Protein AF-A0A382HY78-F1 (afdb_monomer_lite)

Structure (mmCIF, N/CA/C/O backbone):
data_AF-A0A382HY78-F1
#
_entry.id   AF-A0A382HY78-F1
#
loop_
_atom_site.group_PDB
_atom_site.id
_atom_site.type_symbol
_atom_site.label_atom_id
_atom_site.label_alt_id
_atom_site.label_comp_id
_atom_site.label_asym_id
_atom_site.label_entity_id
_atom_site.label_seq_id
_atom_site.pdbx_PDB_ins_code
_atom_site.Cartn_x
_atom_site.Cartn_y
_atom_site.Cartn_z
_atom_site.occupancy
_atom_site.B_iso_or_equiv
_atom_site.auth_seq_id
_atom_site.auth_comp_id
_atom_site.auth_asym_id
_atom_site.auth_atom_id
_atom_site.pdbx_PDB_model_num
ATOM 1 N N . MET A 1 1 ? 14.706 4.714 1.302 1.00 58.09 1 MET A N 1
ATOM 2 C CA . MET A 1 1 ? 13.504 5.174 2.023 1.00 58.09 1 MET A CA 1
ATOM 3 C C . MET A 1 1 ? 12.681 5.965 1.033 1.00 58.09 1 MET A C 1
ATOM 5 O O . MET A 1 1 ? 13.204 6.928 0.486 1.00 58.09 1 MET A O 1
ATOM 9 N N . THR A 1 2 ? 11.466 5.511 0.748 1.00 79.69 2 THR A N 1
ATOM 10 C CA . THR A 1 2 ? 10.546 6.168 -0.190 1.00 79.69 2 THR A CA 1
ATOM 11 C C . THR A 1 2 ? 9.442 6.804 0.644 1.00 79.69 2 THR A C 1
ATOM 13 O O . THR A 1 2 ? 8.872 6.122 1.490 1.00 79.69 2 THR A O 1
ATOM 16 N N . SER A 1 3 ? 9.168 8.093 0.451 1.00 87.56 3 SER A N 1
ATOM 17 C CA . SER A 1 3 ? 8.129 8.813 1.196 1.00 87.56 3 SER A CA 1
ATOM 18 C C . SER A 1 3 ? 7.084 9.346 0.225 1.00 87.56 3 SER A C 1
ATOM 20 O O . SER A 1 3 ? 7.441 9.963 -0.779 1.00 87.56 3 SER A O 1
ATOM 22 N N . ILE A 1 4 ? 5.805 9.083 0.495 1.00 89.75 4 ILE A N 1
ATOM 23 C CA . ILE A 1 4 ? 4.675 9.529 -0.333 1.00 89.75 4 ILE A CA 1
ATOM 24 C C . ILE A 1 4 ? 3.666 10.205 0.591 1.00 89.75 4 ILE A C 1
ATOM 26 O O . ILE A 1 4 ? 3.207 9.600 1.555 1.00 89.75 4 ILE A O 1
ATOM 30 N N . ASP A 1 5 ? 3.351 11.477 0.337 1.00 90.62 5 ASP A N 1
ATOM 31 C CA . ASP A 1 5 ? 2.419 12.295 1.133 1.00 90.62 5 ASP A CA 1
ATOM 32 C C . ASP A 1 5 ? 2.655 12.265 2.655 1.00 90.62 5 ASP A C 1
ATOM 34 O O . ASP A 1 5 ? 1.713 12.303 3.457 1.00 90.62 5 ASP A O 1
ATOM 38 N N . GLY A 1 6 ? 3.927 12.217 3.063 1.00 90.38 6 GLY A N 1
ATOM 39 C CA . GLY A 1 6 ? 4.338 12.169 4.469 1.00 90.38 6 GLY A CA 1
ATOM 40 C C . GLY A 1 6 ? 4.191 10.791 5.118 1.00 90.38 6 GLY A C 1
ATOM 41 O O . GLY A 1 6 ? 4.141 10.702 6.342 1.00 90.38 6 GLY A O 1
ATOM 42 N N . VAL A 1 7 ? 4.074 9.733 4.313 1.00 92.62 7 VAL A N 1
ATOM 43 C CA . VAL A 1 7 ? 4.095 8.335 4.749 1.00 92.62 7 VAL A CA 1
ATOM 44 C C . VAL A 1 7 ? 5.402 7.714 4.291 1.00 92.62 7 VAL A C 1
ATOM 46 O O . VAL A 1 7 ? 5.653 7.600 3.090 1.00 92.62 7 VAL A O 1
ATOM 49 N N . ASP A 1 8 ? 6.217 7.295 5.253 1.00 93.25 8 ASP A N 1
ATOM 50 C CA . ASP A 1 8 ? 7.475 6.618 4.974 1.00 93.25 8 ASP A CA 1
ATOM 51 C C . ASP A 1 8 ? 7.241 5.124 4.757 1.00 93.25 8 ASP A C 1
ATOM 53 O O . ASP A 1 8 ? 6.626 4.444 5.583 1.00 93.25 8 ASP A O 1
ATOM 57 N N . PHE A 1 9 ? 7.762 4.619 3.641 1.00 91.25 9 PHE A N 1
ATOM 58 C CA . PHE A 1 9 ? 7.780 3.202 3.317 1.00 91.25 9 PHE A CA 1
ATOM 59 C C . PHE A 1 9 ? 9.139 2.606 3.680 1.00 91.25 9 PHE A C 1
ATOM 61 O O . PHE A 1 9 ? 10.187 3.010 3.154 1.00 91.25 9 PHE A O 1
ATOM 68 N N . THR A 1 10 ? 9.105 1.639 4.591 1.00 90.94 10 THR A N 1
ATOM 69 C CA . THR A 1 10 ? 10.265 0.879 5.067 1.00 90.94 10 THR A CA 1
ATOM 70 C C . THR A 1 10 ? 10.133 -0.586 4.687 1.00 90.94 10 THR A C 1
ATOM 72 O O . THR A 1 10 ? 9.062 -1.021 4.267 1.00 90.94 10 THR A O 1
ATOM 75 N N . GLU A 1 11 ? 11.218 -1.347 4.809 1.00 88.44 11 GLU A N 1
ATOM 76 C CA . GLU A 1 11 ? 11.180 -2.793 4.586 1.00 88.44 11 GLU A CA 1
ATOM 77 C C . GLU A 1 11 ? 10.133 -3.441 5.496 1.00 88.44 11 GLU A C 1
ATOM 79 O O . GLU A 1 11 ? 10.044 -3.146 6.697 1.00 88.44 11 GLU A O 1
ATOM 84 N N . ALA A 1 12 ? 9.301 -4.291 4.897 1.00 85.00 12 ALA A N 1
ATOM 85 C CA . ALA A 1 12 ? 8.395 -5.123 5.662 1.00 85.00 12 ALA A CA 1
ATOM 86 C C . ALA A 1 12 ? 9.229 -6.093 6.524 1.00 85.00 12 ALA A C 1
ATOM 88 O O . ALA A 1 12 ? 10.242 -6.609 6.056 1.00 85.00 12 ALA A O 1
ATOM 89 N N . PRO A 1 13 ? 8.852 -6.352 7.788 1.00 80.31 13 PRO A N 1
ATOM 90 C CA . PRO A 1 13 ? 9.549 -7.329 8.616 1.00 80.31 13 PRO A CA 1
ATOM 91 C C . PRO A 1 13 ? 9.463 -8.709 7.962 1.00 80.31 13 PRO A C 1
ATOM 93 O O . PRO A 1 13 ? 8.476 -9.001 7.296 1.00 80.31 13 PRO A O 1
ATOM 96 N N . GLY A 1 14 ? 10.435 -9.590 8.210 1.00 68.69 14 GLY A N 1
ATOM 97 C CA . GLY A 1 14 ? 10.503 -10.911 7.562 1.00 68.69 14 GLY A CA 1
ATOM 98 C C . GLY A 1 14 ? 9.275 -11.821 7.759 1.00 68.69 14 GLY A C 1
ATOM 99 O O . GLY A 1 14 ? 9.093 -12.776 7.016 1.00 68.69 14 GLY A O 1
ATOM 100 N N . GLU A 1 15 ? 8.413 -11.530 8.739 1.00 65.44 15 GLU A N 1
ATOM 101 C CA . GLU A 1 15 ? 7.115 -12.204 8.946 1.00 65.44 15 GLU A CA 1
ATOM 102 C C . GLU A 1 15 ? 6.024 -11.742 7.957 1.00 65.44 15 GLU A C 1
ATOM 104 O O . GLU A 1 15 ? 5.015 -12.423 7.760 1.00 65.44 15 GLU A O 1
ATOM 109 N N . VAL A 1 16 ? 6.227 -10.569 7.355 1.00 61.03 16 VAL A N 1
ATOM 110 C CA . VAL A 1 16 ? 5.357 -9.908 6.375 1.00 61.03 16 VAL A CA 1
ATOM 111 C C . VAL A 1 16 ? 5.977 -9.926 4.969 1.00 61.03 16 VAL A C 1
ATOM 113 O O . VAL A 1 16 ? 5.241 -9.934 3.978 1.00 61.03 16 VAL A O 1
ATOM 116 N N . GLU A 1 17 ? 7.309 -9.975 4.888 1.00 55.72 17 GLU A N 1
ATOM 117 C CA . GLU A 1 17 ? 8.090 -10.044 3.655 1.00 55.72 17 GLU A CA 1
ATOM 118 C C . GLU A 1 17 ? 7.835 -11.360 2.899 1.00 55.72 17 GLU A C 1
ATOM 120 O O . GLU A 1 17 ? 7.990 -12.462 3.427 1.00 55.72 17 GLU A O 1
ATOM 125 N N . GLY A 1 18 ? 7.423 -11.268 1.633 1.00 57.38 18 GLY A N 1
ATOM 126 C CA . GLY A 1 18 ? 7.086 -12.452 0.837 1.00 57.38 18 GLY A CA 1
ATOM 127 C C . GLY A 1 18 ? 5.799 -13.154 1.296 1.00 57.38 18 GLY A C 1
ATOM 128 O O . GLY A 1 18 ? 4.830 -12.519 1.700 1.00 57.38 18 GLY A O 1
ATOM 129 N N . SER A 1 19 ? 5.712 -14.479 1.148 1.00 56.56 19 SER A N 1
ATOM 130 C CA . SER A 1 19 ? 4.521 -15.224 1.589 1.00 56.56 19 SER A CA 1
ATOM 131 C C . SER A 1 19 ? 4.386 -15.128 3.120 1.00 56.56 19 SER A C 1
ATOM 133 O O . SER A 1 19 ? 5.323 -15.523 3.804 1.00 56.56 19 SER A O 1
ATOM 135 N N . PRO A 1 20 ? 3.227 -14.710 3.667 1.00 70.19 20 PRO A N 1
ATOM 136 C CA . PRO A 1 20 ? 1.918 -14.827 3.031 1.00 70.19 20 PRO A CA 1
ATOM 137 C C . PRO A 1 20 ? 1.402 -13.573 2.317 1.00 70.19 20 PRO A C 1
ATOM 139 O O . PRO A 1 20 ? 0.488 -13.734 1.517 1.00 70.19 20 PRO A O 1
ATOM 142 N N . TYR A 1 21 ? 1.946 -12.374 2.542 1.00 76.19 21 TYR A N 1
ATOM 143 C CA . TYR A 1 21 ? 1.321 -11.114 2.095 1.00 76.19 21 TYR A CA 1
ATOM 144 C C . TYR A 1 21 ? 1.842 -10.561 0.769 1.00 76.19 21 TYR A C 1
ATOM 146 O O . TYR A 1 21 ? 1.166 -9.758 0.134 1.00 76.19 21 TYR A O 1
ATOM 154 N N . TRP A 1 22 ? 3.007 -11.024 0.319 1.00 81.62 22 TRP A N 1
ATOM 155 C CA . TRP A 1 22 ? 3.689 -10.571 -0.893 1.00 81.62 22 TRP A CA 1
ATOM 156 C C . TRP A 1 22 ? 3.969 -9.064 -0.888 1.00 81.62 22 TRP A C 1
ATOM 158 O O . TRP A 1 22 ? 3.754 -8.392 -1.897 1.00 81.62 22 TRP A O 1
ATOM 168 N N . VAL A 1 23 ? 4.443 -8.558 0.250 1.00 87.75 23 VAL A N 1
ATOM 169 C CA . VAL A 1 23 ? 4.783 -7.152 0.486 1.00 87.75 23 VAL A CA 1
ATOM 170 C C . VAL A 1 23 ? 6.286 -7.046 0.717 1.00 87.75 23 VAL A C 1
ATOM 172 O O . VAL A 1 23 ? 6.826 -7.813 1.501 1.00 87.75 23 VAL A O 1
ATOM 175 N N . ASP A 1 24 ? 6.946 -6.108 0.043 1.00 88.19 24 ASP A N 1
ATOM 176 C CA . ASP A 1 24 ? 8.382 -5.845 0.201 1.00 88.19 24 ASP A CA 1
ATOM 177 C C . ASP A 1 24 ? 8.610 -4.587 1.058 1.00 88.19 24 ASP A C 1
ATOM 179 O O . ASP A 1 24 ? 9.488 -4.556 1.918 1.00 88.19 24 ASP A O 1
ATOM 183 N N . LEU A 1 25 ? 7.773 -3.557 0.876 1.00 90.50 25 LEU A N 1
ATOM 184 C CA . LEU A 1 25 ? 7.791 -2.332 1.680 1.00 90.50 25 LEU A CA 1
ATOM 185 C C . LEU A 1 25 ? 6.417 -2.053 2.283 1.00 90.50 25 LEU A C 1
ATOM 187 O O . LEU A 1 25 ? 5.396 -2.359 1.673 1.00 90.50 25 LEU A O 1
ATOM 191 N N . TRP A 1 26 ? 6.368 -1.396 3.435 1.00 93.06 26 TRP A N 1
ATOM 192 C CA . TRP A 1 26 ? 5.115 -0.969 4.053 1.00 93.06 26 TRP A CA 1
ATOM 193 C C . TRP A 1 26 ? 5.214 0.405 4.718 1.00 93.06 26 TRP A C 1
ATOM 195 O O . TRP A 1 26 ? 6.288 0.839 5.128 1.00 93.06 26 TRP A O 1
ATOM 205 N N . GLY A 1 27 ? 4.076 1.082 4.833 1.00 93.50 27 GLY A N 1
ATOM 206 C CA . GLY A 1 27 ? 3.930 2.362 5.524 1.00 93.50 27 GLY A CA 1
ATOM 207 C C . GLY A 1 27 ? 2.748 2.334 6.490 1.00 93.50 27 GLY A C 1
ATOM 208 O O . GLY A 1 27 ? 1.848 1.506 6.349 1.00 93.50 27 GLY A O 1
ATOM 209 N N . CYS A 1 28 ? 2.757 3.224 7.482 1.00 95.00 28 CYS A N 1
ATOM 210 C CA . CYS A 1 28 ? 1.678 3.368 8.462 1.00 95.00 28 CYS A CA 1
ATOM 211 C C . CYS A 1 28 ? 0.869 4.640 8.202 1.00 95.00 28 CYS A C 1
ATOM 213 O O . CYS A 1 28 ? 1.436 5.723 8.050 1.00 95.00 28 CYS A O 1
ATOM 215 N N . VAL A 1 29 ? -0.459 4.518 8.195 1.00 96.06 29 VAL A N 1
ATOM 216 C CA . VAL A 1 29 ? -1.386 5.641 8.026 1.00 96.06 29 VAL A CA 1
ATOM 217 C C . VAL A 1 29 ? -2.574 5.462 8.953 1.00 96.06 29 VAL A C 1
ATOM 219 O O . VAL A 1 29 ? -3.369 4.554 8.746 1.00 96.06 29 VAL A O 1
ATOM 222 N N . ASN A 1 30 ? -2.730 6.351 9.938 1.00 95.44 30 ASN A N 1
ATOM 223 C CA . ASN A 1 30 ? -3.898 6.374 10.831 1.00 95.44 30 ASN A CA 1
ATOM 224 C C . ASN A 1 30 ? -4.218 4.998 11.461 1.00 95.44 30 ASN A C 1
ATOM 226 O O . ASN A 1 30 ? -5.375 4.588 11.518 1.00 95.44 30 ASN A O 1
ATOM 230 N N . GLY A 1 31 ? -3.187 4.254 11.869 1.00 94.31 31 GLY A N 1
ATOM 231 C CA . GLY A 1 31 ? -3.351 2.920 12.448 1.00 94.31 31 GLY A CA 1
ATOM 232 C C . GLY A 1 31 ? -3.588 1.785 11.444 1.00 94.31 31 GLY A C 1
ATOM 233 O O . GLY A 1 31 ? -3.923 0.679 11.847 1.00 94.31 31 GLY A O 1
ATOM 234 N N . TYR A 1 32 ? -3.423 2.025 10.141 1.00 96.00 32 TYR A N 1
ATOM 235 C CA . TYR A 1 32 ? -3.505 1.018 9.074 1.00 96.00 32 TYR A CA 1
ATOM 236 C C . TYR A 1 32 ? -2.165 0.866 8.353 1.00 96.00 32 TYR A C 1
ATOM 238 O O . TYR A 1 32 ? -1.356 1.799 8.335 1.00 96.00 32 TYR A O 1
ATOM 246 N N . ARG A 1 33 ? -1.935 -0.279 7.695 1.00 95.19 33 ARG A N 1
ATOM 247 C CA . ARG A 1 33 ? -0.748 -0.476 6.842 1.00 95.19 33 ARG A CA 1
ATOM 248 C C . ARG A 1 33 ? -1.087 -0.357 5.366 1.00 95.19 33 ARG A C 1
ATOM 250 O O . ARG A 1 33 ? -2.064 -0.935 4.911 1.00 95.19 33 ARG A O 1
ATOM 257 N N . ILE A 1 34 ? -0.223 0.313 4.612 1.00 94.94 34 ILE A N 1
ATOM 258 C CA . ILE A 1 34 ? -0.192 0.244 3.146 1.00 94.94 34 ILE A CA 1
ATOM 259 C C . ILE A 1 34 ? 1.015 -0.598 2.754 1.00 94.94 34 ILE A C 1
ATOM 261 O O . ILE A 1 34 ? 2.114 -0.341 3.241 1.00 94.94 34 ILE A O 1
ATOM 265 N N . GLY A 1 35 ? 0.821 -1.586 1.886 1.00 92.75 35 GLY A N 1
ATOM 266 C CA . GLY A 1 35 ? 1.891 -2.433 1.369 1.00 92.75 35 GLY A CA 1
ATOM 267 C C . GLY A 1 35 ? 2.319 -2.029 -0.039 1.00 92.75 35 GLY A C 1
ATOM 268 O O . GLY A 1 35 ? 1.522 -1.557 -0.849 1.00 92.75 35 GLY A O 1
ATOM 269 N N . MET A 1 36 ? 3.578 -2.279 -0.366 1.00 91.25 36 MET A N 1
ATOM 270 C CA . MET A 1 36 ? 4.116 -2.199 -1.715 1.00 91.25 36 MET A CA 1
ATOM 271 C C . MET A 1 36 ? 4.871 -3.479 -2.034 1.00 91.25 36 MET A C 1
ATOM 273 O O . MET A 1 36 ? 5.724 -3.925 -1.270 1.00 91.25 36 MET A O 1
ATOM 277 N N . GLN A 1 37 ? 4.575 -4.039 -3.197 1.00 90.25 37 GLN A N 1
ATOM 278 C CA . GLN A 1 37 ? 5.339 -5.113 -3.793 1.00 90.25 37 GLN A CA 1
ATOM 279 C C . GLN A 1 37 ? 6.199 -4.546 -4.918 1.00 90.25 37 GLN A C 1
ATOM 281 O O . GLN A 1 37 ? 5.671 -4.042 -5.911 1.00 90.25 37 GLN A O 1
ATOM 286 N N . VAL A 1 38 ? 7.513 -4.652 -4.783 1.00 87.00 38 VAL A N 1
ATOM 287 C CA . VAL A 1 38 ? 8.492 -4.171 -5.748 1.00 87.00 38 VAL A CA 1
ATOM 288 C C . VAL A 1 38 ? 8.844 -5.292 -6.721 1.00 87.00 38 VAL A C 1
ATOM 290 O O . VAL A 1 38 ? 9.339 -6.357 -6.358 1.00 87.00 38 VAL A O 1
ATOM 293 N N . LYS A 1 39 ? 8.594 -5.055 -8.006 1.00 82.62 39 LYS A N 1
ATOM 294 C CA . LYS A 1 39 ? 9.016 -5.931 -9.098 1.00 82.62 39 LYS A CA 1
ATOM 295 C C . LYS A 1 39 ? 10.197 -5.312 -9.848 1.00 82.62 39 LYS A C 1
ATOM 297 O O . LYS A 1 39 ? 10.222 -4.098 -10.037 1.00 82.62 39 LYS A O 1
ATOM 302 N N . PRO A 1 40 ? 11.161 -6.124 -10.315 1.00 71.12 40 PRO A N 1
ATOM 303 C CA . PRO A 1 40 ? 12.215 -5.626 -11.191 1.00 71.12 40 PRO A CA 1
ATOM 304 C C . PRO A 1 40 ? 11.620 -5.148 -12.524 1.00 71.12 40 PRO A C 1
ATOM 306 O O . PRO A 1 40 ? 10.635 -5.712 -12.996 1.00 71.12 40 PRO A O 1
ATOM 309 N N . ASP A 1 41 ? 12.242 -4.165 -13.179 1.00 63.91 41 ASP A N 1
ATOM 310 C CA . ASP A 1 41 ? 11.770 -3.630 -14.471 1.00 63.91 41 ASP A CA 1
ATOM 311 C C . ASP A 1 41 ? 11.646 -4.709 -15.565 1.00 63.91 41 ASP A C 1
ATOM 313 O O . ASP A 1 41 ? 10.755 -4.663 -16.415 1.00 63.91 41 ASP A O 1
ATOM 317 N N . SER A 1 42 ? 12.484 -5.750 -15.496 1.00 56.69 42 SER A N 1
ATOM 318 C CA . SER A 1 42 ? 12.439 -6.924 -16.380 1.00 56.69 42 SER A CA 1
ATOM 319 C C . SER A 1 42 ? 11.176 -7.784 -16.222 1.00 56.69 42 SER A C 1
ATOM 321 O O . SER A 1 42 ? 10.929 -8.678 -17.036 1.00 56.69 42 SER A O 1
ATOM 323 N N . PHE A 1 43 ? 10.346 -7.515 -15.210 1.00 53.78 43 PHE A N 1
ATOM 324 C CA . PHE A 1 43 ? 9.077 -8.200 -14.990 1.00 53.78 43 PHE A CA 1
ATOM 325 C C . PHE A 1 43 ? 8.097 -7.985 -16.148 1.00 53.78 43 PHE A C 1
ATOM 327 O O . PHE A 1 43 ? 7.381 -8.919 -16.511 1.00 53.78 43 PHE A O 1
ATOM 334 N N . HIS A 1 44 ? 8.111 -6.810 -16.793 1.00 51.03 44 HIS A N 1
ATOM 335 C CA . HIS A 1 44 ? 7.291 -6.568 -17.986 1.00 51.03 44 HIS A CA 1
ATOM 336 C C . HIS A 1 44 ? 7.608 -7.585 -19.097 1.00 51.03 44 HIS A C 1
ATOM 338 O O . HIS A 1 44 ? 6.691 -8.122 -19.719 1.00 51.03 44 HIS A O 1
ATOM 344 N N . SER A 1 45 ? 8.886 -7.933 -19.268 1.00 43.50 45 SER A N 1
ATOM 345 C CA . SER A 1 45 ? 9.397 -8.836 -20.307 1.00 43.50 45 SER A CA 1
ATOM 346 C C . SER A 1 45 ? 9.145 -10.325 -20.022 1.00 43.50 45 SER A C 1
ATOM 348 O O . SER A 1 45 ? 9.054 -11.121 -20.952 1.00 43.50 45 SER A O 1
ATOM 350 N N . ALA A 1 46 ? 9.023 -10.719 -18.749 1.00 43.94 46 ALA A N 1
ATOM 351 C CA . ALA A 1 46 ? 8.843 -12.116 -18.322 1.00 43.94 46 ALA A CA 1
ATOM 352 C C . ALA A 1 46 ? 7.375 -12.502 -18.025 1.00 43.94 46 ALA A C 1
ATOM 354 O O . ALA A 1 46 ? 7.066 -13.667 -17.752 1.00 43.94 46 ALA A O 1
ATOM 355 N N . SER A 1 47 ? 6.456 -11.531 -18.072 1.00 45.47 47 SER A N 1
ATOM 356 C CA . SER A 1 47 ? 5.086 -11.655 -17.553 1.00 45.47 47 SER A CA 1
ATOM 357 C C . SER A 1 47 ? 4.134 -12.555 -18.355 1.00 45.47 47 SER A C 1
ATOM 359 O O . SER A 1 47 ? 3.060 -12.886 -17.848 1.00 45.47 47 SER A O 1
ATOM 361 N N . VAL A 1 48 ? 4.500 -13.014 -19.557 1.00 43.06 48 VAL A N 1
ATOM 362 C CA . VAL A 1 48 ? 3.596 -13.853 -20.369 1.00 43.06 48 VAL A CA 1
ATOM 363 C C . VAL A 1 4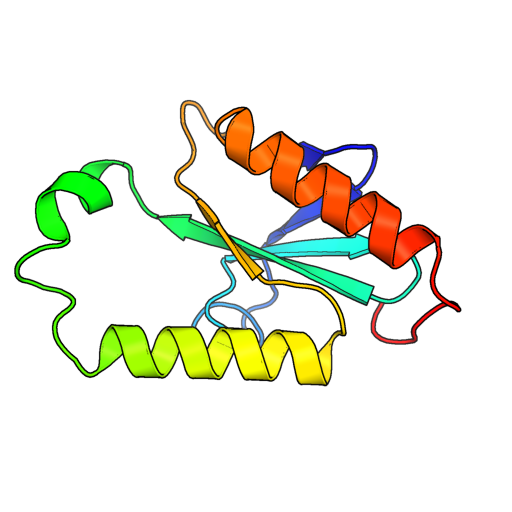8 ? 3.784 -15.358 -20.113 1.00 43.06 48 VAL A C 1
ATOM 365 O O . VAL A 1 48 ? 2.809 -16.106 -20.189 1.00 43.06 48 VAL A O 1
ATOM 368 N N . SER A 1 49 ? 4.985 -15.826 -19.748 1.00 44.97 49 SER A N 1
ATOM 369 C CA . SER A 1 49 ? 5.283 -17.271 -19.675 1.00 44.97 49 SER A CA 1
ATOM 370 C C . SER A 1 49 ? 5.591 -17.823 -18.277 1.00 44.97 49 SER A C 1
ATOM 372 O O . SER A 1 49 ? 5.320 -18.996 -18.042 1.00 44.97 49 SER A O 1
ATOM 374 N N . VAL A 1 50 ? 6.093 -17.023 -17.326 1.00 46.53 50 VAL A N 1
ATOM 375 C CA . VAL A 1 50 ? 6.536 -17.541 -16.007 1.00 46.53 50 VAL A CA 1
ATOM 376 C C . VAL A 1 50 ? 5.454 -17.432 -14.916 1.00 46.53 50 VAL A C 1
ATOM 378 O O . VAL A 1 50 ? 5.431 -18.222 -13.977 1.00 46.53 50 VAL A O 1
ATOM 381 N N . TYR A 1 51 ? 4.494 -16.508 -15.054 1.00 47.56 51 TYR A N 1
ATOM 382 C CA . TYR A 1 51 ? 3.431 -16.249 -14.064 1.00 47.56 51 TYR A CA 1
ATOM 383 C C . TYR A 1 51 ? 2.050 -16.790 -14.484 1.00 47.56 51 TYR A C 1
ATOM 385 O O . TYR A 1 51 ? 1.021 -16.128 -14.304 1.00 47.56 51 TYR A O 1
ATOM 393 N N . GLN A 1 52 ? 2.004 -18.004 -15.042 1.00 46.59 52 GLN A N 1
ATOM 394 C CA . GLN A 1 52 ? 0.747 -18.711 -15.302 1.00 46.59 52 GLN A CA 1
ATOM 395 C C . GLN A 1 52 ? 0.216 -19.402 -14.026 1.00 46.59 52 GLN A C 1
ATOM 397 O O . GLN A 1 52 ? 0.894 -20.202 -13.387 1.00 46.59 52 GLN A O 1
ATOM 402 N N . GLY A 1 53 ? -1.030 -19.080 -13.658 1.00 51.59 53 GLY A N 1
ATOM 403 C CA . GLY A 1 53 ? -1.868 -19.830 -12.711 1.00 51.59 53 GLY A CA 1
ATOM 404 C C . GLY A 1 53 ? -1.578 -19.624 -11.219 1.00 51.59 53 GLY A C 1
ATOM 405 O O . GLY A 1 53 ? -2.257 -18.843 -10.550 1.00 51.59 53 GLY A O 1
ATOM 406 N N . GLY A 1 54 ? -0.605 -20.360 -10.677 1.00 55.31 54 GLY A N 1
ATOM 407 C CA . GLY A 1 54 ? -0.424 -20.535 -9.227 1.00 55.31 54 GLY A CA 1
ATOM 408 C C . GLY A 1 54 ? 0.085 -19.290 -8.497 1.00 55.31 54 GLY A C 1
ATOM 409 O O . GLY A 1 54 ? -0.487 -18.882 -7.487 1.00 55.31 54 GLY A O 1
ATOM 410 N N . THR A 1 55 ? 1.108 -18.629 -9.040 1.00 60.50 55 THR A N 1
ATOM 411 C CA . THR A 1 55 ? 1.752 -17.469 -8.399 1.00 60.50 55 THR A CA 1
ATOM 412 C C . THR A 1 55 ? 0.854 -16.231 -8.386 1.00 60.50 55 THR A C 1
ATOM 414 O O . THR A 1 55 ? 0.829 -15.504 -7.398 1.00 60.50 55 THR A O 1
ATOM 417 N N . LYS A 1 56 ? 0.032 -16.027 -9.429 1.00 66.19 56 LYS A N 1
ATOM 418 C CA . LYS A 1 56 ? -1.002 -14.974 -9.436 1.00 66.19 56 LYS A CA 1
ATOM 419 C C . LYS A 1 56 ? -2.074 -15.224 -8.374 1.00 66.19 56 LYS A C 1
ATOM 421 O O . LYS A 1 56 ? -2.480 -14.288 -7.692 1.00 66.19 56 LYS A O 1
ATOM 426 N N . SER A 1 57 ? -2.513 -16.476 -8.210 1.00 70.06 57 SER A N 1
ATOM 427 C CA . SER A 1 57 ? -3.489 -16.820 -7.171 1.00 70.06 57 SER A CA 1
ATOM 428 C C . SER A 1 57 ? -2.915 -16.673 -5.761 1.00 70.06 57 SER A C 1
ATOM 430 O O . SER A 1 57 ? -3.649 -16.243 -4.877 1.00 70.06 57 SER A O 1
ATOM 432 N N . GLY A 1 58 ? -1.644 -17.027 -5.544 1.00 73.00 58 GLY A N 1
ATOM 433 C CA . GLY A 1 58 ? -0.969 -16.866 -4.253 1.00 73.00 58 GLY A CA 1
ATOM 434 C C . GLY A 1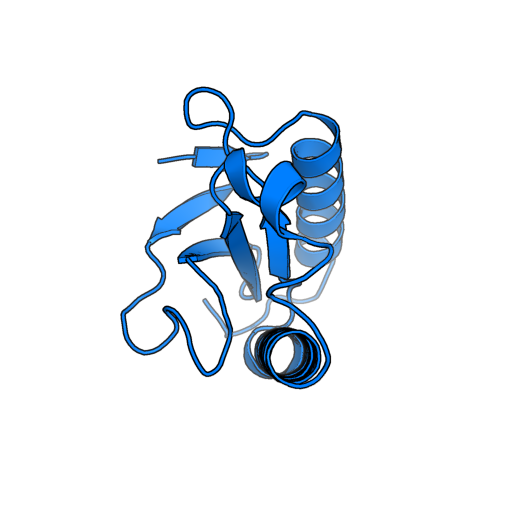 58 ? -0.764 -15.400 -3.875 1.00 73.00 58 GLY A C 1
ATOM 435 O O . GLY A 1 58 ? -1.062 -15.019 -2.750 1.00 73.00 58 GLY A O 1
ATOM 436 N N . MET A 1 59 ? -0.348 -14.574 -4.836 1.00 78.12 59 MET A N 1
ATOM 437 C CA . MET A 1 59 ? -0.180 -13.131 -4.650 1.00 78.12 59 MET A CA 1
ATOM 438 C C . MET A 1 59 ? -1.500 -12.447 -4.298 1.00 78.12 59 MET A C 1
ATOM 440 O O . MET A 1 59 ? -1.571 -11.738 -3.303 1.00 78.12 59 MET A O 1
ATOM 444 N N . ARG A 1 60 ? -2.571 -12.735 -5.051 1.00 81.44 60 ARG A N 1
ATOM 445 C CA . ARG A 1 60 ? -3.898 -12.181 -4.756 1.00 81.44 60 ARG A CA 1
ATOM 446 C C . ARG A 1 60 ? -4.384 -12.574 -3.362 1.00 81.44 60 ARG A C 1
ATOM 448 O O . ARG A 1 60 ? -4.820 -11.713 -2.618 1.00 81.44 60 ARG A O 1
ATOM 455 N N . LYS A 1 61 ? -4.251 -13.852 -2.987 1.00 85.62 61 LYS A N 1
ATOM 456 C CA . LYS A 1 61 ? -4.594 -14.312 -1.631 1.00 85.62 61 LYS A CA 1
ATOM 457 C C . LYS A 1 61 ? -3.787 -13.584 -0.558 1.00 85.62 61 LYS A C 1
ATOM 459 O O . LYS A 1 61 ? -4.318 -13.327 0.514 1.00 85.62 61 LYS A O 1
ATOM 464 N N . GLY A 1 62 ? -2.524 -13.277 -0.837 1.00 86.62 62 GLY A N 1
ATOM 465 C CA . GLY A 1 62 ? -1.683 -12.516 0.076 1.00 86.62 62 GLY A CA 1
ATOM 466 C C . GLY A 1 62 ? -2.119 -11.070 0.236 1.00 86.62 62 GLY A C 1
ATOM 467 O O . GLY A 1 62 ? -2.212 -10.597 1.363 1.00 86.62 62 GLY A O 1
ATOM 468 N N . HIS A 1 63 ? -2.461 -10.403 -0.866 1.00 89.75 63 HIS A N 1
ATOM 469 C CA . HIS A 1 63 ? -3.003 -9.042 -0.838 1.00 89.75 63 HIS A CA 1
ATOM 470 C C . HIS A 1 63 ? -4.353 -8.998 -0.118 1.00 89.75 63 HIS A C 1
ATOM 472 O O . HIS A 1 63 ? -4.521 -8.187 0.784 1.00 89.75 63 HIS A O 1
ATOM 478 N N . ASP A 1 64 ? -5.258 -9.936 -0.417 1.00 89.31 64 ASP A N 1
ATOM 479 C CA . ASP A 1 64 ? -6.548 -10.060 0.275 1.00 89.31 64 ASP A CA 1
ATOM 480 C C . ASP A 1 64 ? -6.344 -10.281 1.789 1.00 89.31 64 ASP A C 1
ATOM 482 O O . ASP A 1 64 ? -7.044 -9.703 2.621 1.00 89.31 64 ASP A O 1
ATOM 486 N N . LYS A 1 65 ? -5.355 -11.106 2.168 1.00 90.50 65 LYS A N 1
ATOM 487 C CA . LYS A 1 65 ? -5.010 -11.344 3.574 1.00 90.50 65 LYS A CA 1
ATOM 488 C C . LYS A 1 65 ? -4.414 -10.095 4.228 1.00 90.50 65 LYS A C 1
ATOM 490 O O . LYS A 1 65 ? -4.754 -9.798 5.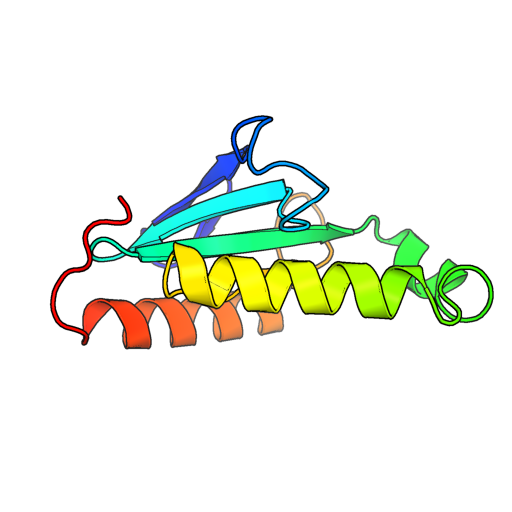365 1.00 90.50 65 LYS A O 1
ATOM 495 N N . PHE A 1 66 ? -3.563 -9.356 3.520 1.00 92.00 66 PHE A N 1
ATOM 496 C CA . PHE A 1 66 ? -2.974 -8.115 4.019 1.00 92.00 66 PHE A CA 1
ATOM 497 C C . PHE A 1 66 ? -4.056 -7.068 4.283 1.00 92.00 66 PHE A C 1
ATOM 499 O O . PHE A 1 66 ? -4.084 -6.468 5.352 1.00 92.00 66 PHE A O 1
ATOM 506 N N . GLU A 1 67 ? -4.982 -6.898 3.340 1.00 92.69 67 GLU A N 1
ATOM 507 C CA . GLU A 1 67 ? -6.118 -5.991 3.493 1.00 92.69 67 GLU A CA 1
ATOM 508 C C . GLU A 1 67 ? -6.995 -6.385 4.688 1.00 92.69 67 GLU A C 1
ATOM 510 O O . GLU A 1 67 ? -7.416 -5.520 5.450 1.00 92.69 67 GLU A O 1
ATOM 515 N N . SER A 1 68 ? -7.227 -7.683 4.901 1.00 91.88 68 SER A N 1
ATOM 516 C CA . SER A 1 68 ? -7.972 -8.173 6.066 1.00 91.88 68 SER A CA 1
ATOM 517 C C . SER A 1 68 ? -7.245 -7.925 7.392 1.00 91.88 68 SER A C 1
ATOM 519 O O . SER A 1 68 ? -7.889 -7.586 8.382 1.00 91.88 68 SER A O 1
ATOM 521 N N . ASP A 1 69 ? -5.929 -8.133 7.431 1.00 91.25 69 ASP A N 1
ATOM 522 C CA . ASP A 1 69 ? -5.151 -8.115 8.673 1.00 91.25 69 ASP A CA 1
ATOM 523 C C . ASP A 1 69 ? -4.660 -6.709 9.049 1.00 91.25 69 ASP A C 1
ATOM 525 O O . ASP A 1 69 ? -4.400 -6.457 10.226 1.00 91.25 69 ASP A O 1
ATOM 529 N N . TYR A 1 70 ? -4.538 -5.798 8.074 1.00 92.62 70 TYR A N 1
ATOM 530 C CA . TYR A 1 70 ? -3.964 -4.461 8.264 1.00 92.62 70 TYR A CA 1
ATOM 531 C C . TYR A 1 70 ? -4.779 -3.297 7.664 1.00 92.62 70 TYR A C 1
ATOM 533 O O . TYR A 1 70 ? -4.397 -2.134 7.829 1.00 92.62 70 TYR A O 1
ATOM 541 N N . GLY A 1 71 ? -5.886 -3.579 6.966 1.00 92.19 71 GLY A N 1
ATOM 542 C CA . GLY A 1 71 ? -6.916 -2.620 6.528 1.00 92.19 71 GLY A CA 1
ATOM 543 C C . GLY A 1 71 ? -6.588 -1.717 5.329 1.00 92.19 71 GLY A C 1
ATOM 544 O O . GLY A 1 71 ? -7.503 -1.123 4.741 1.00 92.19 71 GLY A O 1
ATOM 545 N N . GLY A 1 72 ? -5.318 -1.600 4.940 1.00 93.56 72 GLY A N 1
ATOM 546 C CA . GLY A 1 72 ? -4.899 -0.887 3.731 1.00 93.56 72 GLY A CA 1
ATOM 547 C C . GLY A 1 72 ? -4.489 -1.825 2.599 1.00 93.56 72 GLY A C 1
ATOM 548 O O . GLY A 1 72 ? -4.317 -3.027 2.786 1.00 93.56 72 GLY A O 1
ATOM 549 N N . LYS A 1 73 ? -4.364 -1.262 1.396 1.00 94.56 73 LYS A N 1
ATOM 550 C CA . LYS A 1 73 ? -4.088 -2.019 0.164 1.00 94.56 73 LYS A CA 1
ATOM 551 C C . LYS A 1 73 ? -2.612 -2.346 -0.039 1.00 94.56 73 LYS A C 1
ATOM 553 O O . LYS A 1 73 ? -1.729 -1.678 0.501 1.00 94.56 73 LYS A O 1
ATOM 558 N N . VAL A 1 74 ? -2.362 -3.327 -0.910 1.00 92.19 74 VAL A N 1
ATOM 559 C CA . VAL A 1 74 ? -1.031 -3.619 -1.458 1.00 92.19 74 VAL A CA 1
ATOM 560 C C . VAL A 1 74 ? -0.928 -3.151 -2.909 1.00 92.19 74 VAL A C 1
ATOM 562 O O . VAL A 1 74 ? -1.751 -3.503 -3.752 1.00 92.19 74 VAL A O 1
ATOM 565 N N . PHE A 1 75 ? 0.121 -2.395 -3.220 1.00 91.50 75 PHE A N 1
ATOM 566 C CA . PHE A 1 75 ? 0.394 -1.879 -4.559 1.00 91.50 75 PHE A CA 1
ATOM 567 C C . PHE A 1 75 ? 1.569 -2.611 -5.199 1.00 91.50 75 PHE A C 1
ATOM 569 O O . PHE A 1 75 ? 2.665 -2.631 -4.651 1.00 91.50 75 PHE A O 1
ATOM 576 N N . THR A 1 76 ? 1.373 -3.204 -6.377 1.00 89.25 76 THR A N 1
ATOM 577 C CA . THR A 1 76 ? 2.478 -3.816 -7.132 1.00 89.25 76 THR A CA 1
ATOM 578 C C . THR A 1 76 ? 3.093 -2.788 -8.066 1.00 89.25 76 THR A C 1
ATOM 580 O O . THR A 1 76 ? 2.419 -2.319 -8.979 1.00 89.25 76 THR A O 1
ATOM 583 N N . THR A 1 77 ? 4.367 -2.465 -7.871 1.00 85.88 77 THR A N 1
ATOM 584 C CA . THR A 1 77 ? 5.078 -1.453 -8.652 1.00 85.88 77 THR A CA 1
ATOM 585 C C . THR A 1 77 ? 6.462 -1.924 -9.052 1.00 85.88 77 THR A C 1
ATOM 587 O O . THR A 1 77 ? 7.069 -2.755 -8.387 1.00 85.88 77 THR A O 1
ATOM 590 N N . ASN A 1 78 ? 6.992 -1.361 -10.125 1.00 84.69 78 ASN A N 1
ATOM 591 C CA . ASN A 1 78 ? 8.429 -1.292 -10.335 1.00 84.69 78 ASN A CA 1
ATOM 592 C C . ASN A 1 78 ? 8.979 0.013 -9.740 1.00 84.69 78 ASN A C 1
ATOM 594 O O . ASN A 1 78 ? 8.217 0.953 -9.497 1.00 84.69 78 ASN A O 1
ATOM 598 N N . LEU A 1 79 ? 10.285 0.051 -9.476 1.00 79.81 79 LEU A N 1
ATOM 599 C CA . LEU A 1 79 ? 10.978 1.260 -9.036 1.00 79.81 79 LEU A CA 1
ATOM 600 C C . LEU A 1 79 ? 11.917 1.722 -10.146 1.00 79.81 79 LEU A C 1
ATOM 602 O O . LEU A 1 79 ? 12.920 1.067 -10.421 1.00 79.81 79 LEU A O 1
ATOM 606 N N . THR A 1 80 ? 11.625 2.875 -10.734 1.00 75.12 80 THR A N 1
ATOM 607 C CA . THR A 1 80 ? 12.508 3.522 -11.703 1.00 75.12 80 THR A CA 1
ATOM 608 C C . THR A 1 80 ? 13.400 4.487 -10.931 1.00 75.12 80 THR A C 1
ATOM 610 O O . THR A 1 80 ? 12.903 5.400 -10.282 1.00 75.12 80 THR A O 1
ATOM 613 N N . HIS A 1 81 ? 14.718 4.271 -10.942 1.00 76.75 81 HIS A N 1
ATOM 614 C CA . HIS A 1 81 ? 15.670 5.052 -10.129 1.00 76.75 81 HIS A CA 1
ATOM 615 C C . HIS A 1 81 ? 15.369 5.059 -8.614 1.00 76.75 81 HIS A C 1
ATOM 617 O O . HIS A 1 81 ? 15.731 5.997 -7.912 1.00 76.75 81 HIS A O 1
ATOM 623 N N . GLY A 1 82 ? 14.746 3.995 -8.097 1.00 75.06 82 GLY A N 1
ATOM 624 C CA . GLY A 1 82 ? 14.397 3.878 -6.676 1.00 75.06 82 GLY A CA 1
ATOM 625 C C . GLY A 1 82 ? 13.053 4.506 -6.293 1.00 75.06 82 GLY A C 1
ATOM 626 O O . GLY A 1 82 ? 12.678 4.442 -5.123 1.00 75.06 82 GLY A O 1
ATOM 627 N N . GLU A 1 83 ? 12.306 5.050 -7.258 1.00 81.62 83 GLU A N 1
ATOM 628 C CA . GLU A 1 83 ? 11.002 5.674 -7.030 1.00 81.62 83 GLU A CA 1
ATOM 629 C C . GLU A 1 83 ? 9.883 4.986 -7.828 1.00 81.62 83 GLU A C 1
ATOM 631 O O . GLU A 1 83 ? 10.113 4.509 -8.947 1.00 81.62 83 GLU A O 1
ATOM 636 N N . PRO A 1 84 ? 8.654 4.911 -7.284 1.00 85.00 84 PRO A N 1
ATOM 637 C CA . PRO A 1 84 ? 7.503 4.439 -8.039 1.00 85.00 84 PRO A CA 1
ATOM 638 C C . PRO A 1 84 ? 7.160 5.406 -9.182 1.00 85.00 84 PRO A C 1
ATOM 640 O O . PRO A 1 84 ? 7.345 6.616 -9.051 1.00 85.00 84 PRO A O 1
ATOM 643 N N . PRO A 1 85 ? 6.590 4.911 -10.290 1.00 88.69 85 PRO A N 1
ATOM 644 C CA . PRO A 1 85 ? 6.084 5.767 -11.351 1.00 88.69 85 PRO A CA 1
ATOM 645 C C . PRO A 1 85 ? 4.924 6.644 -10.852 1.00 88.69 85 PRO A C 1
ATOM 647 O O . PRO A 1 85 ? 4.159 6.249 -9.973 1.00 88.69 85 PRO A O 1
ATOM 650 N N . GLU A 1 86 ? 4.740 7.811 -11.471 1.00 88.88 86 GLU A N 1
ATOM 651 C CA . GLU A 1 86 ? 3.777 8.840 -11.038 1.00 88.88 86 GLU A CA 1
ATOM 652 C C . GLU A 1 86 ? 2.340 8.314 -10.873 1.00 88.88 86 GLU A C 1
ATOM 654 O O . GLU A 1 86 ? 1.659 8.636 -9.900 1.00 88.88 86 GLU A O 1
ATOM 659 N N . TYR A 1 87 ? 1.879 7.445 -11.781 1.00 87.56 87 TYR A N 1
ATOM 660 C CA . TYR A 1 87 ? 0.541 6.852 -11.677 1.00 87.56 87 TYR A CA 1
ATOM 661 C C . TYR A 1 87 ? 0.378 5.994 -10.411 1.00 87.56 87 TYR A C 1
ATOM 663 O O . TYR A 1 87 ? -0.715 5.928 -9.849 1.00 87.56 87 TYR A O 1
ATOM 671 N N . MET A 1 88 ? 1.457 5.347 -9.961 1.00 90.62 88 MET A N 1
ATOM 672 C CA . MET A 1 88 ? 1.466 4.552 -8.740 1.00 90.62 88 MET A CA 1
ATOM 673 C C . MET A 1 88 ? 1.504 5.452 -7.512 1.00 90.62 88 MET A C 1
ATOM 675 O O . MET A 1 88 ? 0.749 5.219 -6.574 1.00 90.62 88 MET A O 1
ATOM 679 N N . VAL A 1 89 ? 2.327 6.506 -7.545 1.00 91.88 89 VAL A N 1
ATOM 680 C CA . VAL A 1 89 ? 2.354 7.531 -6.492 1.00 91.88 89 VAL A CA 1
ATOM 681 C C . VAL A 1 89 ? 0.948 8.080 -6.277 1.00 91.88 89 VAL A C 1
ATOM 683 O O . VAL A 1 89 ? 0.455 8.054 -5.157 1.00 91.88 89 VAL A O 1
ATOM 686 N N . ARG A 1 90 ? 0.245 8.446 -7.355 1.00 93.94 90 ARG A N 1
ATOM 687 C CA . ARG A 1 90 ? -1.142 8.916 -7.284 1.00 93.94 90 ARG A CA 1
ATOM 688 C C . ARG A 1 90 ? -2.094 7.890 -6.658 1.00 93.94 90 ARG A C 1
ATOM 690 O O . ARG A 1 90 ? -2.913 8.261 -5.823 1.00 93.94 90 ARG A O 1
ATOM 697 N N . ALA A 1 91 ? -2.008 6.619 -7.048 1.00 93.69 91 ALA A N 1
ATOM 698 C CA . ALA A 1 91 ? -2.867 5.572 -6.489 1.00 93.69 91 ALA A CA 1
ATOM 699 C C . ALA A 1 91 ? -2.611 5.354 -4.984 1.00 93.69 91 ALA A C 1
ATOM 701 O O . ALA A 1 91 ? -3.555 5.166 -4.214 1.00 93.69 91 ALA A O 1
ATOM 702 N N . ILE A 1 92 ? -1.346 5.429 -4.559 1.00 94.25 92 ILE A N 1
ATOM 703 C CA . ILE A 1 92 ? -0.951 5.361 -3.148 1.00 94.25 92 ILE A CA 1
ATOM 704 C C . ILE A 1 92 ? -1.461 6.597 -2.393 1.00 94.25 92 ILE A C 1
ATOM 706 O O . ILE A 1 92 ? -2.053 6.452 -1.327 1.00 94.25 92 ILE A O 1
ATOM 710 N N . SER A 1 93 ? -1.319 7.797 -2.958 1.00 95.69 93 SER A N 1
ATOM 711 C CA . SER A 1 93 ? -1.853 9.045 -2.397 1.00 95.69 93 SER A CA 1
ATOM 712 C C . SER A 1 93 ? -3.362 8.985 -2.148 1.00 95.69 93 SER A C 1
ATOM 714 O O . SER A 1 93 ? -3.837 9.352 -1.071 1.00 95.69 93 SER A O 1
ATOM 716 N N . GLU A 1 94 ? -4.136 8.479 -3.111 1.00 97.12 94 GLU A N 1
ATOM 717 C CA . GLU A 1 94 ? -5.590 8.316 -2.972 1.00 97.12 94 GLU A CA 1
ATOM 718 C C . GLU A 1 94 ? -5.950 7.362 -1.814 1.00 97.12 94 GLU A C 1
ATOM 720 O O . GLU A 1 94 ? -6.887 7.621 -1.052 1.00 97.12 94 GLU A O 1
ATOM 725 N N . GLU A 1 95 ? -5.171 6.298 -1.619 1.00 96.88 95 GLU A N 1
ATOM 726 C CA . GLU A 1 95 ? -5.339 5.370 -0.497 1.00 96.88 95 GLU A CA 1
ATOM 727 C C . GLU A 1 95 ? -4.951 5.994 0.849 1.00 96.88 95 GLU A C 1
ATOM 729 O O . GLU A 1 95 ? -5.674 5.825 1.832 1.00 96.88 95 GLU A O 1
ATOM 734 N N . ILE A 1 96 ? -3.867 6.773 0.901 1.00 96.88 96 ILE A N 1
ATOM 735 C CA . ILE A 1 96 ? -3.471 7.528 2.099 1.00 96.88 96 ILE A CA 1
ATOM 736 C C . ILE A 1 96 ? -4.609 8.461 2.527 1.00 96.88 96 ILE A C 1
ATOM 738 O O . ILE A 1 96 ? -4.974 8.500 3.704 1.00 96.88 96 ILE A O 1
ATOM 742 N N . 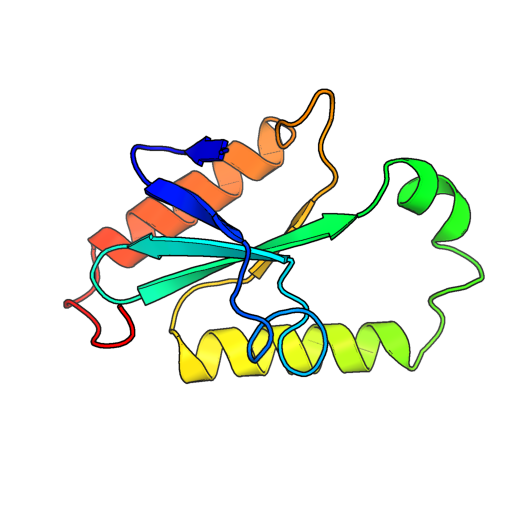VAL A 1 97 ? -5.212 9.185 1.578 1.00 97.44 97 VAL A N 1
ATOM 743 C CA . VAL A 1 97 ? -6.365 10.057 1.846 1.00 97.44 97 VAL A CA 1
ATOM 744 C C . VAL A 1 97 ? -7.558 9.250 2.355 1.00 97.44 97 VAL A C 1
ATOM 746 O O . VAL A 1 97 ? -8.190 9.656 3.331 1.00 97.44 97 VAL A O 1
ATOM 749 N N . ARG A 1 98 ? -7.867 8.099 1.744 1.00 96.56 98 ARG A N 1
ATOM 750 C CA . ARG A 1 98 ? -8.945 7.217 2.215 1.00 96.56 98 ARG A CA 1
ATOM 751 C C . ARG A 1 98 ? -8.724 6.799 3.669 1.00 96.56 98 ARG A C 1
ATOM 753 O O . ARG A 1 98 ? -9.628 6.976 4.479 1.00 96.56 98 ARG A O 1
ATOM 760 N N . LEU A 1 99 ? -7.539 6.284 3.999 1.00 96.06 99 LEU A N 1
ATOM 761 C CA . LEU A 1 99 ? -7.209 5.764 5.331 1.00 96.06 99 LEU A CA 1
ATOM 762 C C . LEU A 1 99 ? -7.171 6.859 6.404 1.00 96.06 99 LEU A C 1
ATOM 764 O O . LEU A 1 99 ? -7.641 6.639 7.519 1.00 96.06 99 LEU A O 1
ATOM 768 N N . ARG A 1 100 ? -6.690 8.064 6.073 1.00 96.00 100 ARG A N 1
ATOM 769 C CA . ARG A 1 100 ? -6.728 9.228 6.981 1.00 96.00 100 ARG A CA 1
ATOM 770 C C . ARG A 1 100 ? -8.148 9.652 7.364 1.00 96.00 100 ARG A C 1
ATOM 772 O O . ARG A 1 100 ? -8.331 10.223 8.431 1.00 96.00 100 ARG A O 1
ATOM 779 N N . ASN A 1 101 ? -9.132 9.383 6.507 1.00 96.56 101 ASN A N 1
ATOM 780 C CA . ASN A 1 101 ? -10.536 9.723 6.746 1.00 96.56 101 ASN A CA 1
ATOM 781 C C . ASN A 1 101 ? -11.327 8.616 7.467 1.00 96.56 101 ASN A C 1
ATOM 783 O O . ASN A 1 101 ? -12.512 8.801 7.746 1.00 96.56 101 ASN A O 1
ATOM 787 N N . LEU A 1 102 ? -10.710 7.467 7.757 1.00 94.31 102 LEU A N 1
ATOM 788 C CA . LEU A 1 102 ? -11.320 6.417 8.573 1.00 94.31 102 LEU A CA 1
ATOM 789 C C . LEU A 1 102 ? -11.137 6.708 10.072 1.00 94.31 102 LEU A C 1
ATOM 791 O O . LEU A 1 102 ? -10.235 7.456 10.454 1.00 94.31 102 LEU A O 1
ATOM 795 N N . PRO A 1 103 ? -11.938 6.083 10.952 1.00 95.44 103 PRO A N 1
ATOM 796 C CA . PRO A 1 103 ? -11.557 5.941 12.352 1.00 95.44 103 PRO A CA 1
ATOM 797 C C . PRO A 1 103 ? -10.169 5.303 12.458 1.00 95.44 103 PRO A C 1
ATOM 799 O O . PRO A 1 103 ? -9.839 4.436 11.643 1.00 95.44 103 PRO A O 1
ATOM 802 N N . SER A 1 104 ? -9.370 5.729 13.436 1.00 93.81 104 SER A N 1
ATOM 803 C CA . SER A 1 104 ? -8.031 5.175 13.651 1.00 93.81 104 SER A CA 1
ATOM 804 C C . SER A 1 104 ? -8.089 3.657 13.823 1.00 93.81 104 SER A C 1
ATOM 806 O O . SER A 1 104 ? -8.934 3.150 14.561 1.00 93.81 104 SER A O 1
ATOM 808 N N . GLY A 1 105 ? -7.232 2.956 13.083 1.00 92.38 105 GLY A N 1
ATOM 809 C CA . GLY A 1 105 ? -7.009 1.521 13.241 1.00 92.38 105 GLY A CA 1
ATOM 810 C C . GLY A 1 105 ? -6.012 1.219 14.362 1.00 92.38 105 GLY A C 1
ATOM 811 O O . GLY A 1 105 ? -5.465 2.137 14.966 1.00 92.38 105 GLY A O 1
ATOM 812 N N . ASP A 1 106 ? -5.742 -0.071 14.577 1.00 92.25 106 ASP A N 1
ATOM 813 C CA . ASP A 1 106 ? -4.800 -0.579 15.594 1.00 92.25 106 ASP A CA 1
ATOM 814 C C . ASP A 1 106 ? -3.727 -1.514 14.976 1.00 92.25 106 ASP A C 1
ATOM 816 O O . ASP A 1 106 ? -3.208 -2.429 15.617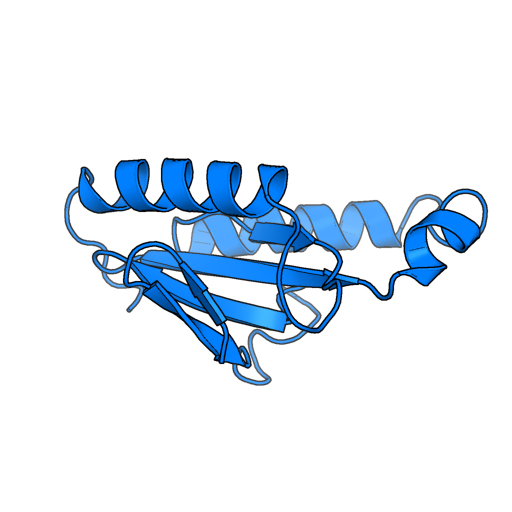 1.00 92.25 106 ASP A O 1
ATOM 820 N N . HIS A 1 107 ? -3.416 -1.326 13.690 1.00 84.56 107 HIS A N 1
ATOM 821 C CA . HIS A 1 107 ? -2.489 -2.148 12.890 1.00 84.56 107 HIS A CA 1
ATOM 822 C C . HIS A 1 107 ? -1.093 -1.506 12.727 1.00 84.56 107 HIS A C 1
ATOM 824 O O . HIS A 1 107 ? -0.166 -2.092 12.144 1.00 84.56 107 HIS A O 1
ATOM 830 N N . CYS A 1 108 ? -0.958 -0.283 13.235 1.00 83.50 108 CYS A N 1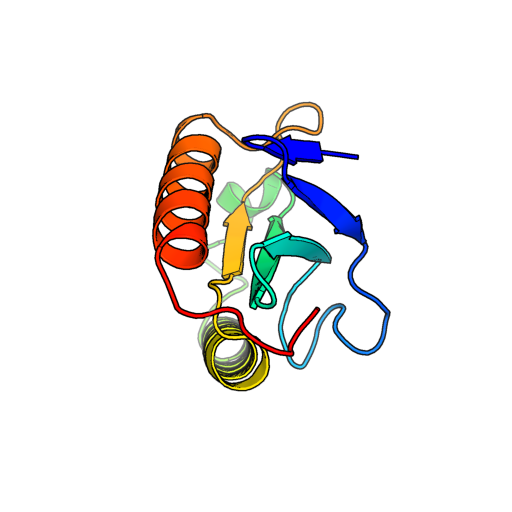
ATOM 831 C CA . CYS A 1 108 ? 0.258 0.448 13.545 1.00 83.50 108 CYS A CA 1
ATOM 832 C C . CYS A 1 108 ? -0.077 1.536 14.582 1.00 83.50 108 CYS A C 1
ATOM 834 O O . CYS A 1 108 ? 0.892 2.105 15.110 1.00 83.50 108 CYS A O 1
#

Secondary structure (DSSP, 8-state):
-EEETTEEEEEPPTTTBBTTTTBSEEEEETTEEEEEEEE-TTHHHHTTTS--SHHHHHHHHHHHHHHHHHEEEEEEEE-BTTB--HHHHHHHHHHHHHHHTSPP-S--

Organism: NCBI:txid408172

Radius of gyration: 13.78 Å; chains: 1; bounding box: 27×33×36 Å

pLDDT: mean 81.51, std 15.91, range [43.06, 97.44]

Sequence (108 aa):
MTSIDGVDFTEAPGEVEGSPYWVDLWGCVNGYRIGMQVKPDSFHSASVSVYQGGTKSGMRKGHDKFESDYGGKVFTTNLTHGEPPEYMVRAISEEIVRLRNLPSGDHC

Foldseek 3Di:
DAAAPNWDWDADPPVLDPPQQQFGIWTDALQAIEGEHEDEPCCVVVVPPPPPDDVVVRNVNNQVVNCVLGVAGYHYAYQDVHHGPPVSSVVVVVRSVVRNPDNGHNND